Protein AF-A0A920FKH7-F1 (afdb_monomer)

Mean predicted aligned error: 11.74 Å

Nearest PDB structures (foldseek):
  7ds4-assembly1_B  TM=4.070E-01  e=2.584E+00  Gallus gallus
  7ds3-assembly1_B  TM=3.149E-01  e=8.899E-01  Gallus gallus
  8tea-assembly1_D  TM=4.643E-01  e=4.544E+00  Human betaherpesvirus 5
  4ck5-assembly1_C  TM=2.476E-01  e=9.475E-01  Homo sapiens
  4nhr-assembly1_A  TM=2.382E-01  e=4.544E+00  Escherichia coli K-12

Solvent-accessible surface area (backbone atoms only — not comparable to full-atom values): 9811 Å² total; per-residue (Å²): 120,49,75,49,77,50,72,54,81,46,74,49,79,56,79,39,61,48,65,57,50,61,40,76,59,93,88,52,96,54,104,59,85,63,44,79,40,87,52,86,55,72,43,61,41,72,83,33,35,35,41,27,46,11,40,87,88,26,87,87,64,39,55,80,79,32,64,87,72,52,60,44,52,31,37,42,36,36,40,34,43,36,36,72,77,52,99,89,44,63,51,75,51,76,52,75,51,70,51,59,82,59,69,56,72,78,62,48,80,91,65,51,42,52,51,70,60,31,26,73,76,61,29,66,70,14,36,65,64,38,54,79,79,72,42,62,81,77,88,70,92,67,87,56,94,80,75,71,72,84,83,74,86,76,85,82,134

Sequence (157 aa):
MGFYFFGGVGGFYFEPSAFSRLSYDPSIYANADFTPTDYSRKIKLRKLHTEGQGLEDDPAGFEAGKTYRPFSICFPMGFGIEKALNNDMGLKLEAGFRYTMTDYIDDVSHSYYDRDAIEAEYGNMAASMSGTWSGDVWVYGGYAPDGDFPERLLSCT

Radius of gyration: 23.32 Å; Cα contacts (8 Å, |Δi|>4): 239; chains: 1; bounding box: 71×47×50 Å

pLDDT: mean 77.61, std 16.55, range [30.14, 96.19]

Secondary structure (DSSP, 8-state):
-EEEEEE--EEEE---EE---EE--TT--SS---EEP---S-EEGGGTTTT-TTSTT-TT-PPTT----SEEEEEEEEEEEEEEEETTEEEEEEEEEEEES-SGGGS--S-PPPHHHHHHHH-HHHHHHS-SSTT---S-----TT----S------

Structure (mmCIF, N/CA/C/O backbone):
data_AF-A0A920FKH7-F1
#
_entry.id   AF-A0A920FKH7-F1
#
loop_
_atom_site.group_PDB
_atom_site.id
_atom_site.type_symbol
_atom_site.label_atom_id
_atom_site.label_alt_id
_atom_site.label_comp_id
_atom_site.label_asym_id
_atom_site.label_entity_id
_atom_site.label_seq_id
_atom_site.pdbx_PDB_ins_code
_atom_site.Cartn_x
_atom_site.Cartn_y
_atom_site.Cartn_z
_atom_site.occupancy
_atom_site.B_iso_or_equiv
_atom_site.auth_seq_id
_atom_site.auth_comp_id
_atom_site.auth_asym_id
_atom_site.auth_atom_id
_atom_site.pdbx_PDB_model_num
ATOM 1 N N . MET A 1 1 ? 28.587 0.529 -27.169 1.00 79.00 1 MET A N 1
ATOM 2 C CA . MET A 1 1 ? 27.502 0.922 -26.248 1.00 79.00 1 MET A CA 1
ATOM 3 C C . MET A 1 1 ? 26.287 0.133 -26.683 1.00 79.00 1 MET A C 1
ATOM 5 O O . MET A 1 1 ? 25.942 0.219 -27.854 1.00 79.00 1 MET A O 1
ATOM 9 N N . GLY A 1 2 ? 25.770 -0.726 -25.812 1.00 89.88 2 GLY A N 1
ATOM 10 C CA . GLY A 1 2 ? 24.629 -1.599 -26.067 1.00 89.88 2 GLY A CA 1
ATOM 11 C C . GLY A 1 2 ? 23.381 -1.075 -25.367 1.00 89.88 2 GLY A C 1
ATOM 12 O O . GLY A 1 2 ? 23.484 -0.389 -24.353 1.00 89.88 2 GLY A O 1
ATOM 13 N N . PHE A 1 3 ? 22.219 -1.401 -25.920 1.00 94.19 3 PHE A N 1
ATOM 14 C CA . PHE A 1 3 ? 20.917 -1.159 -25.309 1.00 94.19 3 PHE A CA 1
ATOM 15 C C . PHE A 1 3 ? 20.212 -2.502 -25.161 1.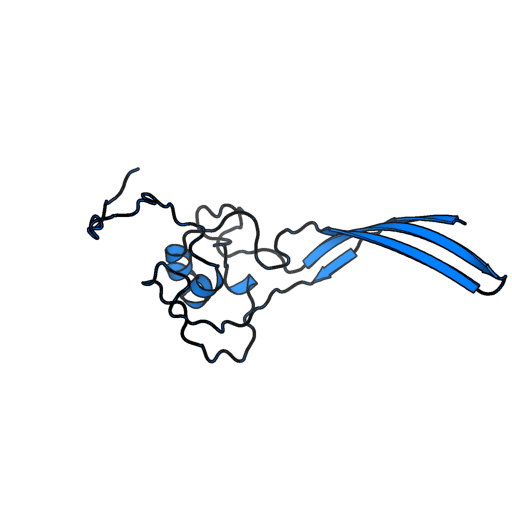00 94.19 3 PHE A C 1
ATOM 17 O O . PHE A 1 3 ? 20.274 -3.327 -26.073 1.00 94.19 3 PHE A O 1
ATOM 24 N N . TYR A 1 4 ? 19.543 -2.720 -24.035 1.00 93.38 4 TYR A N 1
ATOM 25 C CA . TYR A 1 4 ? 18.749 -3.920 -23.802 1.00 93.38 4 TYR A CA 1
ATOM 26 C C . TYR A 1 4 ? 17.436 -3.582 -23.110 1.00 93.38 4 TYR A C 1
ATOM 28 O O . TYR A 1 4 ? 17.335 -2.605 -22.374 1.00 93.38 4 TYR A O 1
ATOM 36 N N . PHE A 1 5 ? 16.436 -4.421 -23.348 1.00 94.94 5 PHE A N 1
ATOM 37 C CA . PHE A 1 5 ? 15.173 -4.414 -22.626 1.00 94.94 5 PHE A CA 1
ATOM 38 C C . PHE A 1 5 ? 15.099 -5.667 -21.769 1.00 94.94 5 PHE A C 1
ATOM 40 O O . PHE A 1 5 ? 15.628 -6.715 -22.144 1.00 94.94 5 PHE A O 1
ATOM 47 N N . PHE A 1 6 ? 14.431 -5.564 -20.630 1.00 93.38 6 PHE A N 1
ATOM 48 C CA . PHE A 1 6 ? 14.131 -6.711 -19.793 1.00 93.38 6 PHE A CA 1
ATOM 49 C C . PHE A 1 6 ? 12.668 -6.678 -19.371 1.00 93.38 6 PHE A C 1
ATOM 51 O O . PHE A 1 6 ? 12.070 -5.621 -19.174 1.00 93.38 6 PHE A O 1
ATOM 58 N N . GLY A 1 7 ? 12.096 -7.867 -19.246 1.00 95.62 7 GLY A N 1
ATOM 59 C CA . GLY A 1 7 ? 10.732 -8.085 -18.802 1.00 95.62 7 GLY A CA 1
ATOM 60 C C . GLY A 1 7 ? 10.653 -9.411 -18.064 1.00 95.62 7 G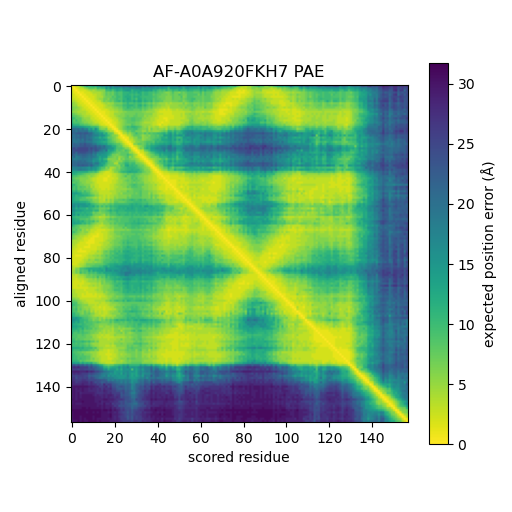LY A C 1
ATOM 61 O O . GLY A 1 7 ? 11.434 -10.324 -18.335 1.00 95.62 7 GLY A O 1
ATOM 62 N N . GLY A 1 8 ? 9.727 -9.517 -17.120 1.00 93.88 8 GLY A N 1
ATOM 63 C CA . GLY A 1 8 ? 9.522 -10.741 -16.363 1.00 93.88 8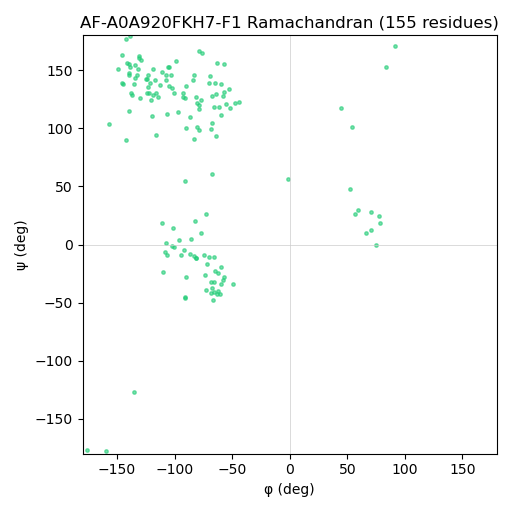 GLY A CA 1
ATOM 64 C C . GLY A 1 8 ? 8.150 -10.811 -15.714 1.00 93.88 8 GLY A C 1
ATOM 65 O O . GLY A 1 8 ? 7.319 -9.915 -15.856 1.00 93.88 8 GLY A O 1
ATOM 66 N N . VAL A 1 9 ? 7.943 -11.895 -14.974 1.00 95.38 9 VAL A N 1
ATOM 67 C CA . VAL A 1 9 ? 6.772 -12.109 -14.125 1.00 95.38 9 VAL A CA 1
ATOM 68 C C . VAL A 1 9 ? 7.278 -12.379 -12.717 1.00 95.38 9 VAL A C 1
ATOM 70 O O . VAL A 1 9 ? 8.182 -13.191 -12.523 1.00 95.38 9 VAL A O 1
ATOM 73 N N . GLY A 1 10 ? 6.717 -11.678 -11.743 1.00 92.12 10 GLY A N 1
ATOM 74 C CA . GLY A 1 10 ? 7.021 -11.833 -10.330 1.00 92.12 10 GLY A CA 1
ATOM 75 C C . GLY A 1 10 ? 5.748 -11.994 -9.511 1.00 92.12 10 GLY A C 1
ATOM 76 O O . GLY A 1 10 ? 4.662 -11.604 -9.929 1.00 92.12 10 GLY A O 1
ATOM 77 N N . GLY A 1 11 ? 5.890 -12.572 -8.326 1.00 92.88 11 GLY A N 1
ATOM 78 C CA . GLY A 1 11 ? 4.861 -12.565 -7.295 1.00 92.88 11 GLY A CA 1
ATOM 79 C C . GLY A 1 11 ? 5.454 -11.996 -6.018 1.00 92.88 11 GLY A C 1
ATOM 80 O O . GLY A 1 11 ? 6.623 -12.247 -5.721 1.00 92.88 11 GLY A O 1
ATOM 81 N N . PHE A 1 12 ? 4.672 -11.226 -5.273 1.00 92.31 12 PHE A N 1
ATOM 82 C CA . PHE A 1 12 ? 5.102 -10.680 -3.993 1.00 92.31 12 PHE A CA 1
ATOM 83 C C . PHE A 1 12 ? 4.021 -10.860 -2.933 1.00 92.31 12 PHE A C 1
ATOM 85 O O . PHE A 1 12 ? 2.824 -10.770 -3.210 1.00 92.31 12 PHE A O 1
ATOM 92 N N . TYR A 1 13 ? 4.479 -11.137 -1.714 1.00 93.25 13 TYR A N 1
ATOM 93 C CA . TYR A 1 13 ? 3.652 -11.135 -0.518 1.00 93.25 13 TYR A CA 1
ATOM 94 C C . TYR A 1 13 ? 3.734 -9.755 0.134 1.00 93.25 13 TYR A C 1
ATOM 96 O O . TYR A 1 13 ? 4.836 -9.246 0.348 1.00 93.25 13 TYR A O 1
ATOM 104 N N . PHE A 1 14 ? 2.591 -9.163 0.461 1.00 92.56 14 PHE A N 1
ATOM 105 C CA . PHE A 1 14 ? 2.501 -7.890 1.163 1.00 92.56 14 PHE A CA 1
ATOM 106 C C . PHE A 1 14 ? 1.456 -7.978 2.277 1.00 92.56 14 PHE A C 1
ATOM 108 O O . PHE A 1 14 ? 0.390 -8.575 2.132 1.00 92.56 14 PHE A O 1
ATOM 115 N N . GLU A 1 15 ? 1.797 -7.408 3.428 1.00 92.00 15 GLU A N 1
ATOM 116 C CA . GLU A 1 15 ? 0.903 -7.301 4.576 1.00 92.00 15 GLU A CA 1
ATOM 117 C C . GLU A 1 15 ? 1.160 -5.940 5.237 1.00 92.00 15 GLU A C 1
ATOM 119 O O . GLU A 1 15 ? 2.068 -5.824 6.072 1.00 92.00 15 GLU A O 1
ATOM 124 N N . PRO A 1 16 ? 0.442 -4.886 4.810 1.00 90.06 16 PRO A N 1
ATOM 125 C CA . PRO A 1 16 ? 0.692 -3.540 5.295 1.00 90.06 16 PRO A CA 1
ATOM 126 C C . PRO A 1 16 ? 0.377 -3.458 6.792 1.00 90.06 16 PRO A C 1
ATOM 128 O O . PRO A 1 16 ? -0.565 -4.068 7.312 1.00 90.06 16 PRO A O 1
ATOM 131 N N . SER A 1 17 ? 1.242 -2.751 7.517 1.00 89.62 17 SER A N 1
ATOM 132 C CA . SER A 1 17 ? 1.120 -2.576 8.960 1.00 89.62 17 SER A CA 1
ATOM 133 C C . SER A 1 17 ? 1.619 -1.204 9.391 1.00 89.62 17 SER A C 1
ATOM 135 O O . SER A 1 17 ? 2.666 -0.747 8.926 1.00 89.62 17 SER A O 1
ATOM 137 N N . ALA A 1 18 ? 0.899 -0.571 10.315 1.00 86.44 18 ALA A N 1
ATOM 138 C CA . ALA A 1 18 ? 1.237 0.752 10.830 1.00 86.44 18 ALA A CA 1
ATOM 139 C C . ALA A 1 18 ? 1.210 0.790 12.362 1.00 86.44 18 ALA A C 1
ATOM 141 O O . ALA A 1 18 ? 0.673 -0.099 13.027 1.00 86.44 18 ALA A O 1
ATOM 142 N N . PHE A 1 19 ? 1.849 1.811 12.928 1.00 82.62 19 PHE A N 1
ATOM 143 C CA . PHE A 1 19 ? 1.762 2.104 14.355 1.00 82.62 19 PHE A CA 1
ATOM 144 C C . PHE A 1 19 ? 0.605 3.071 14.591 1.00 82.62 19 PHE A C 1
ATOM 146 O O . PHE A 1 19 ? 0.590 4.150 14.006 1.00 82.62 19 PHE A O 1
ATOM 153 N N . SER A 1 20 ? -0.312 2.721 15.489 1.00 76.00 20 SER A N 1
ATOM 154 C CA . SER A 1 20 ? -1.327 3.654 15.979 1.00 76.00 20 SER A CA 1
ATOM 155 C C . SER A 1 20 ? -0.719 4.484 17.106 1.00 76.00 20 SER A C 1
ATOM 157 O O . SER A 1 20 ? -0.715 4.041 18.242 1.00 76.00 20 SER A O 1
ATOM 159 N N . ARG A 1 21 ? -0.117 5.638 16.802 1.00 67.81 21 ARG A N 1
ATOM 160 C CA . ARG A 1 21 ? 0.522 6.519 17.811 1.00 67.81 21 ARG A CA 1
ATOM 161 C C . ARG A 1 21 ? -0.309 7.735 18.195 1.00 67.81 21 ARG A C 1
ATOM 163 O O . ARG A 1 21 ? 0.120 8.538 19.019 1.00 67.81 21 ARG A O 1
ATOM 170 N N . LEU A 1 22 ? -1.472 7.870 17.580 1.00 65.06 22 LEU A N 1
ATOM 171 C CA . LEU A 1 22 ? -2.368 9.000 17.728 1.00 65.06 22 LEU A CA 1
ATOM 172 C C . LEU A 1 22 ? -3.689 8.443 18.263 1.00 65.06 22 LEU A C 1
ATOM 174 O O . LEU A 1 22 ? -4.229 7.497 17.697 1.00 65.06 22 LEU A O 1
ATOM 178 N N . SER A 1 23 ? -4.158 8.960 19.395 1.00 63.25 23 SER A N 1
ATOM 179 C CA . SER A 1 23 ? -5.527 8.765 19.865 1.00 63.25 23 SER A CA 1
ATOM 180 C C . SER A 1 23 ? -6.381 9.729 19.073 1.00 63.25 23 SER A C 1
ATOM 182 O O . SER A 1 23 ? -6.140 10.937 19.115 1.00 63.25 23 SER A O 1
ATOM 184 N N . TYR A 1 24 ? -7.333 9.183 18.336 1.00 58.19 24 TYR A N 1
ATOM 185 C CA . TYR A 1 24 ? -8.292 9.960 17.579 1.00 58.19 24 TYR A CA 1
ATOM 186 C C . TYR A 1 24 ? -9.538 10.187 18.439 1.00 58.19 24 TYR A C 1
ATOM 188 O O . TYR A 1 24 ? -10.079 9.225 18.987 1.00 58.19 24 TYR A O 1
ATOM 196 N N . ASP A 1 25 ? -9.951 11.446 18.591 1.00 62.38 25 ASP A N 1
ATOM 197 C CA . ASP A 1 25 ? -11.216 11.806 19.230 1.00 62.38 25 ASP A CA 1
ATOM 198 C C . ASP A 1 25 ? -12.269 12.033 18.130 1.00 62.38 25 ASP A C 1
ATOM 200 O O . ASP A 1 25 ? -12.137 12.983 17.352 1.00 62.38 25 ASP A O 1
ATOM 204 N N . PRO A 1 26 ? -13.312 11.188 18.042 1.00 60.56 26 PRO A N 1
ATOM 205 C CA . PRO A 1 26 ? -14.342 11.310 17.014 1.00 60.56 26 PRO A CA 1
ATOM 206 C C . PRO A 1 26 ? -15.189 12.589 17.140 1.00 60.56 26 PRO A C 1
ATOM 208 O O . PRO A 1 26 ? -15.938 12.899 16.216 1.00 60.56 26 PRO A O 1
ATOM 211 N N . SER A 1 27 ? -15.078 13.342 18.242 1.00 62.00 27 SER A N 1
ATOM 212 C CA . SER A 1 27 ? -15.771 14.620 18.453 1.00 62.00 27 SER A CA 1
ATOM 213 C C . SER A 1 27 ? -15.026 15.847 17.905 1.00 62.00 27 SER A C 1
ATOM 215 O O . SER A 1 27 ? -15.598 16.941 17.872 1.00 62.00 27 SER A O 1
ATOM 217 N N . ILE A 1 28 ? -13.775 15.690 17.452 1.00 59.34 28 ILE A N 1
ATOM 218 C CA . ILE A 1 28 ? -12.924 16.793 16.989 1.00 59.34 28 ILE A CA 1
ATOM 219 C C . ILE A 1 28 ? -12.806 16.762 15.459 1.00 59.34 28 ILE A C 1
ATOM 221 O O . ILE A 1 28 ? -12.197 15.877 14.864 1.00 59.34 28 ILE A O 1
ATOM 225 N N . TYR A 1 29 ? -13.381 17.781 14.816 1.00 54.41 29 TYR A N 1
ATOM 226 C CA . TYR A 1 29 ? -13.458 17.932 13.352 1.00 54.41 29 TYR A CA 1
ATOM 227 C C . TYR A 1 29 ? -12.131 18.348 12.689 1.00 54.41 29 TYR A C 1
ATOM 229 O O . TYR A 1 29 ? -12.019 18.372 11.465 1.00 54.41 29 TYR A O 1
ATOM 237 N N . ALA A 1 30 ? -11.121 18.705 13.482 1.00 53.25 30 ALA A N 1
ATOM 238 C CA . ALA A 1 30 ? -9.791 19.069 13.010 1.00 53.25 30 ALA A CA 1
ATOM 239 C C . ALA A 1 30 ? -8.792 17.943 13.307 1.00 53.25 30 ALA A C 1
ATOM 241 O O . ALA A 1 30 ? -8.933 17.233 14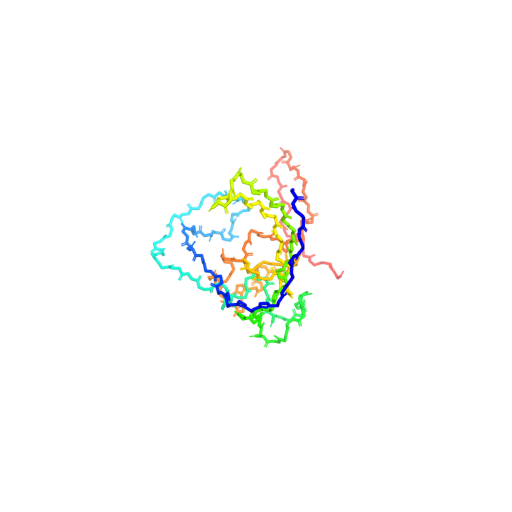.296 1.00 53.25 30 ALA A O 1
ATOM 242 N N . ASN A 1 31 ? -7.729 17.828 12.499 1.00 55.50 31 ASN A N 1
ATOM 243 C CA . ASN A 1 31 ? -6.526 17.051 12.840 1.00 55.50 31 ASN A CA 1
ATOM 244 C C . ASN A 1 31 ? -5.772 17.726 14.008 1.00 55.50 31 ASN A C 1
ATOM 246 O O . ASN A 1 31 ? -4.645 18.198 13.851 1.00 55.50 31 ASN A O 1
ATOM 250 N N . ALA A 1 32 ? -6.435 17.850 15.152 1.00 54.69 32 ALA A N 1
ATOM 251 C CA . ALA A 1 32 ? -6.013 18.554 16.348 1.00 54.69 32 ALA A CA 1
ATOM 252 C C . ALA A 1 32 ? -6.212 17.641 17.566 1.00 54.69 32 ALA A C 1
ATOM 254 O O . ALA A 1 32 ? -6.933 16.651 17.499 1.00 54.69 32 ALA A O 1
ATOM 255 N N . ASP A 1 33 ? -5.528 17.960 18.663 1.00 57.09 33 ASP A N 1
ATOM 256 C CA . ASP A 1 33 ? -5.684 17.283 19.960 1.00 57.09 33 ASP A CA 1
ATOM 257 C C . ASP A 1 33 ? -5.405 15.771 19.962 1.00 57.09 33 ASP A C 1
ATOM 259 O O . ASP A 1 33 ? -5.908 15.013 20.794 1.00 57.09 33 ASP A O 1
ATOM 263 N N . PHE A 1 34 ? -4.510 15.325 19.076 1.00 61.81 34 PHE A N 1
ATOM 264 C CA . PHE A 1 34 ? -4.010 13.957 19.107 1.00 61.81 34 PHE A CA 1
ATOM 265 C C . PHE A 1 34 ? -3.327 13.665 20.445 1.00 61.81 34 PHE A C 1
ATOM 267 O O . PHE A 1 34 ? -2.234 14.160 20.734 1.00 61.81 34 PHE A O 1
ATOM 274 N N . THR A 1 35 ? -3.945 12.801 21.246 1.00 61.75 35 THR A N 1
ATOM 275 C CA . THR A 1 35 ? -3.303 12.290 22.458 1.00 61.75 35 THR A CA 1
ATOM 276 C C . THR A 1 35 ? -2.362 11.154 22.062 1.00 61.75 35 THR A C 1
ATOM 278 O O . THR A 1 35 ? -2.795 10.234 21.371 1.00 61.75 35 THR A O 1
ATOM 281 N N . PRO A 1 36 ? -1.076 11.168 22.447 1.00 65.56 36 PRO A N 1
ATOM 282 C CA . PRO A 1 36 ? -0.176 10.062 22.146 1.00 65.56 36 PRO A CA 1
ATOM 283 C C . PRO A 1 36 ? -0.721 8.746 22.708 1.00 65.56 36 PRO A C 1
ATOM 285 O O . PRO A 1 36 ? -1.101 8.680 23.876 1.00 65.56 36 PRO A O 1
ATOM 288 N N . THR A 1 37 ? -0.747 7.695 21.892 1.00 66.06 37 THR A N 1
ATOM 289 C CA . THR A 1 37 ? -1.122 6.347 22.342 1.00 66.06 37 THR A CA 1
ATOM 290 C C . THR A 1 37 ? 0.102 5.456 22.526 1.00 66.06 37 THR A C 1
ATOM 292 O O . THR A 1 37 ? 1.075 5.529 21.774 1.00 66.06 37 THR A O 1
ATOM 295 N N . ASP A 1 38 ? 0.034 4.566 23.518 1.00 65.56 38 ASP A N 1
ATOM 296 C CA . ASP A 1 38 ? 1.128 3.671 23.930 1.00 65.56 38 ASP A CA 1
ATOM 297 C C . ASP A 1 38 ? 1.251 2.393 23.073 1.00 65.56 38 ASP A C 1
ATOM 299 O O . ASP A 1 38 ? 1.853 1.395 23.487 1.00 65.56 38 ASP A O 1
ATOM 303 N N . TYR A 1 39 ? 0.702 2.375 21.850 1.00 68.31 39 TYR A N 1
ATOM 304 C CA . TYR A 1 39 ? 0.860 1.210 20.976 1.00 68.31 39 TYR A CA 1
ATOM 305 C C . TYR A 1 39 ? 2.316 1.078 20.521 1.00 68.31 39 TYR A C 1
ATOM 307 O O . TYR A 1 39 ? 2.785 1.688 19.559 1.00 68.31 39 TYR A O 1
ATOM 315 N N . SER A 1 40 ? 3.032 0.191 21.203 1.00 72.50 40 SER A N 1
ATOM 316 C CA . SER A 1 40 ? 4.410 -0.187 20.893 1.00 72.50 40 SER A CA 1
ATOM 317 C C . SER A 1 40 ? 4.516 -1.224 19.767 1.00 72.50 40 SER A C 1
ATOM 319 O O . SER A 1 40 ? 5.606 -1.460 19.244 1.00 72.50 40 SER A O 1
ATOM 321 N N . ARG A 1 41 ? 3.392 -1.832 19.358 1.00 82.25 41 ARG A N 1
ATOM 322 C CA . ARG A 1 41 ? 3.329 -2.858 18.305 1.00 82.25 41 ARG A CA 1
ATOM 323 C C . ARG A 1 41 ? 2.709 -2.326 17.014 1.00 82.25 41 ARG A C 1
ATOM 325 O O . ARG A 1 41 ? 1.765 -1.543 17.053 1.00 82.25 41 ARG A O 1
ATOM 332 N N . LYS A 1 42 ? 3.197 -2.823 15.873 1.00 85.88 42 LYS A N 1
ATOM 333 C CA . LYS A 1 42 ? 2.551 -2.607 14.572 1.00 85.88 42 LYS A CA 1
ATOM 334 C C . LYS A 1 42 ? 1.246 -3.392 14.490 1.00 85.88 42 LYS A C 1
ATOM 336 O O . LYS A 1 42 ? 1.194 -4.556 14.896 1.00 85.88 42 LYS A O 1
ATOM 341 N N . ILE A 1 43 ? 0.222 -2.768 13.929 1.00 87.94 43 ILE A N 1
ATOM 342 C CA . ILE A 1 43 ? -1.095 -3.357 13.704 1.00 87.94 43 ILE A CA 1
ATOM 343 C C . ILE A 1 43 ? -1.221 -3.676 12.216 1.00 87.94 43 ILE A C 1
ATOM 345 O O . ILE A 1 43 ? -0.777 -2.899 11.375 1.00 87.94 43 ILE A O 1
ATOM 349 N N . LYS A 1 44 ? -1.759 -4.855 11.896 1.00 91.19 44 LYS A N 1
ATOM 350 C CA . LYS A 1 44 ? -1.950 -5.309 10.514 1.00 91.19 44 LYS A CA 1
ATOM 351 C C . LYS A 1 44 ? -3.193 -4.641 9.943 1.00 91.19 44 LYS A C 1
ATOM 353 O O . LYS A 1 44 ? -4.283 -4.923 10.435 1.00 91.19 44 LYS A O 1
ATOM 358 N N . LEU A 1 45 ? -3.018 -3.820 8.916 1.00 89.38 45 LEU A N 1
ATOM 359 C CA . LEU A 1 45 ? -4.082 -2.960 8.405 1.00 89.38 45 LEU A CA 1
ATOM 360 C C . LEU A 1 45 ? -5.151 -3.743 7.637 1.00 89.38 45 LEU A C 1
ATOM 362 O O . LEU A 1 45 ? -6.332 -3.595 7.912 1.00 89.38 45 LEU A O 1
ATOM 366 N N . ARG A 1 46 ? -4.733 -4.745 6.854 1.00 89.94 46 ARG A N 1
ATOM 367 C CA . ARG A 1 46 ? -5.641 -5.656 6.136 1.00 89.94 46 ARG A CA 1
ATOM 368 C C . ARG A 1 46 ? -6.755 -6.262 7.001 1.00 89.94 46 ARG A C 1
ATOM 370 O O . ARG A 1 46 ? -7.829 -6.563 6.509 1.00 89.94 46 ARG A O 1
ATOM 377 N N . LYS A 1 47 ? -6.484 -6.527 8.284 1.00 89.12 47 LYS A N 1
ATOM 378 C CA . LYS A 1 47 ? -7.468 -7.131 9.203 1.00 89.12 47 LYS A CA 1
ATOM 379 C C . LYS A 1 47 ? -8.459 -6.125 9.781 1.00 89.12 47 LYS A C 1
ATOM 381 O O . LYS A 1 47 ? -9.386 -6.540 10.464 1.00 89.12 47 LYS A O 1
ATOM 386 N N . LEU A 1 48 ? -8.192 -4.840 9.598 1.00 87.38 48 LEU A N 1
ATOM 387 C CA . LEU A 1 48 ? -8.990 -3.748 10.125 1.00 87.38 48 LEU A CA 1
ATOM 388 C C . LEU A 1 48 ? -10.017 -3.240 9.121 1.00 87.38 48 LEU A C 1
ATOM 390 O O . LEU A 1 48 ? -10.853 -2.453 9.528 1.00 87.38 48 LEU A O 1
ATOM 394 N N . HIS A 1 49 ? -9.978 -3.681 7.859 1.00 88.56 49 HIS A N 1
ATOM 395 C CA . HIS A 1 49 ? -10.953 -3.263 6.851 1.00 88.56 49 HIS A CA 1
ATOM 396 C C . HIS A 1 49 ? -11.069 -1.729 6.778 1.00 88.56 49 HIS A C 1
ATOM 398 O O . HIS A 1 49 ? -12.157 -1.166 6.826 1.00 88.56 49 HIS A O 1
ATOM 404 N N . THR A 1 50 ? -9.918 -1.057 6.719 1.00 85.38 50 THR A N 1
ATOM 405 C CA . THR A 1 50 ? -9.748 0.401 6.864 1.00 85.38 50 THR A CA 1
ATOM 406 C C . THR A 1 50 ? -10.557 1.230 5.872 1.00 85.38 50 THR A C 1
ATOM 408 O O . THR A 1 50 ? -10.952 2.331 6.211 1.00 85.38 50 THR A O 1
ATOM 411 N N . GLU A 1 51 ? -10.867 0.720 4.682 1.00 83.00 51 GLU A N 1
ATOM 412 C CA . GLU A 1 51 ? -11.744 1.412 3.725 1.00 83.00 51 GLU A CA 1
ATOM 413 C C . GLU A 1 51 ? -13.174 0.856 3.711 1.00 83.00 51 GLU A C 1
ATOM 415 O O . GLU A 1 51 ? -13.921 1.127 2.782 1.00 83.00 51 GLU A O 1
ATOM 420 N N . GLY A 1 52 ? -13.561 0.051 4.705 1.00 82.25 52 GLY A N 1
ATOM 421 C CA . GLY A 1 52 ? -14.863 -0.620 4.742 1.00 82.25 52 GLY A CA 1
ATOM 422 C C . GLY A 1 52 ? -14.956 -1.848 3.836 1.00 82.25 52 GLY A C 1
ATOM 423 O O . GLY A 1 52 ? -16.048 -2.234 3.431 1.00 82.25 52 GLY A O 1
ATOM 424 N N . GLN A 1 53 ? -13.818 -2.473 3.515 1.00 86.94 53 GLN A N 1
ATOM 425 C CA . GLN A 1 53 ? -13.773 -3.639 2.627 1.00 86.94 53 GLN A CA 1
ATOM 426 C C . GLN A 1 53 ? -14.702 -4.746 3.145 1.00 86.94 53 GLN A C 1
ATOM 428 O O . GLN A 1 53 ? -14.517 -5.239 4.257 1.00 86.94 53 GLN A O 1
ATOM 433 N N . GLY A 1 54 ? -15.676 -5.165 2.345 1.00 84.81 54 GLY A N 1
ATOM 434 C CA . GLY A 1 54 ? -16.635 -6.195 2.736 1.00 84.81 54 GLY A CA 1
ATOM 435 C C . GLY A 1 54 ? -17.761 -5.720 3.664 1.00 84.81 54 GLY A C 1
ATOM 436 O O . GLY A 1 54 ? -18.391 -6.573 4.296 1.00 84.81 54 GLY A O 1
ATOM 437 N N . LEU A 1 55 ? -18.022 -4.412 3.751 1.00 85.38 55 LEU A N 1
ATOM 438 C CA . LEU A 1 55 ? -19.296 -3.861 4.232 1.00 85.38 55 LEU A CA 1
ATOM 439 C C . LEU A 1 55 ? -20.375 -3.916 3.137 1.00 85.38 55 LEU A C 1
ATOM 441 O O . LEU A 1 55 ? -20.095 -4.172 1.964 1.00 85.38 55 LEU A O 1
ATOM 445 N N . GLU A 1 56 ? -21.631 -3.704 3.529 1.00 80.19 56 GLU A N 1
ATOM 446 C CA . GLU A 1 56 ? -22.734 -3.514 2.581 1.00 80.19 56 GLU A CA 1
ATOM 447 C C . GLU A 1 56 ? -22.450 -2.288 1.700 1.00 80.19 56 GLU A C 1
ATOM 449 O O . GLU A 1 56 ? -21.934 -1.293 2.190 1.00 80.19 56 GLU A O 1
ATOM 454 N N . ASP A 1 57 ? -22.719 -2.358 0.396 1.00 73.81 57 ASP A N 1
ATOM 455 C CA . ASP A 1 57 ? -22.389 -1.288 -0.563 1.00 73.81 57 ASP A CA 1
ATOM 456 C C . ASP A 1 57 ? -20.901 -0.884 -0.620 1.00 73.81 57 ASP A C 1
ATOM 458 O O . ASP A 1 57 ? -20.571 0.238 -1.006 1.00 73.81 57 ASP A O 1
ATOM 462 N N . ASP A 1 58 ? -19.985 -1.797 -0.272 1.00 78.44 58 ASP A N 1
ATOM 463 C CA . ASP A 1 58 ? -18.545 -1.578 -0.420 1.00 78.44 58 ASP A CA 1
ATOM 464 C C . ASP A 1 58 ? -18.203 -1.120 -1.856 1.00 78.44 58 ASP A C 1
ATOM 466 O O . ASP A 1 58 ? -18.39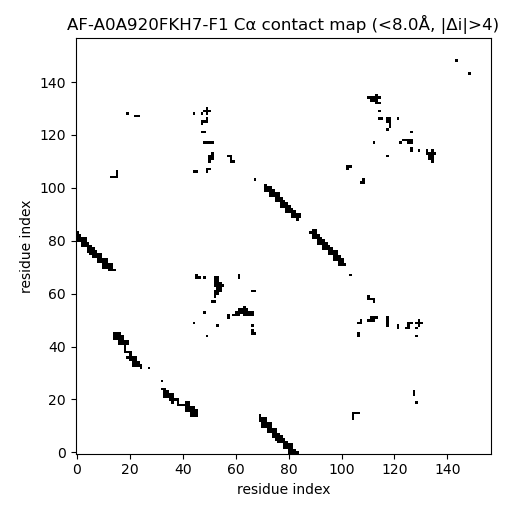3 -1.885 -2.814 1.00 78.44 58 ASP A O 1
ATOM 470 N N . PRO A 1 59 ? -17.661 0.100 -2.034 1.00 68.81 59 PRO A N 1
ATOM 471 C CA . PRO A 1 59 ? -17.348 0.643 -3.352 1.00 68.81 59 PRO A CA 1
ATOM 472 C C . PRO A 1 59 ? -16.253 -0.150 -4.081 1.00 68.81 59 PRO A C 1
ATOM 474 O O . PRO A 1 59 ? -16.187 -0.117 -5.312 1.00 68.81 59 PRO A O 1
ATOM 477 N N . ALA A 1 60 ? -15.411 -0.886 -3.352 1.00 76.00 60 ALA A N 1
ATOM 478 C CA . ALA A 1 60 ? -14.402 -1.774 -3.919 1.00 76.00 60 ALA A CA 1
ATOM 479 C C . ALA A 1 60 ? -14.962 -3.160 -4.296 1.00 76.00 60 ALA A C 1
ATOM 481 O O . ALA A 1 60 ? -14.288 -3.937 -4.980 1.00 76.00 60 ALA A O 1
ATOM 482 N N . GLY A 1 61 ? -16.202 -3.466 -3.898 1.00 80.50 61 GLY A N 1
ATOM 483 C CA . GLY A 1 61 ? -16.919 -4.681 -4.271 1.00 80.50 61 GLY A CA 1
ATOM 484 C C . GLY A 1 61 ? -16.373 -5.958 -3.634 1.00 80.50 61 GLY A C 1
ATOM 485 O O . GLY A 1 61 ? -16.493 -7.034 -4.234 1.00 80.50 61 GLY A O 1
ATOM 486 N N . PHE A 1 62 ? -15.750 -5.883 -2.452 1.00 85.56 62 PHE A N 1
ATOM 487 C CA . PHE A 1 62 ? -15.388 -7.094 -1.724 1.00 85.56 62 PHE A CA 1
ATOM 488 C C . PHE A 1 62 ? -16.646 -7.792 -1.197 1.00 85.56 62 PHE A C 1
ATOM 490 O O . PHE A 1 62 ? -17.633 -7.174 -0.811 1.00 85.56 62 PHE A O 1
ATOM 497 N N . GLU A 1 63 ? -16.618 -9.125 -1.175 1.00 85.00 63 GLU A N 1
ATOM 498 C CA . GLU A 1 63 ? -17.684 -9.887 -0.521 1.00 85.00 63 GLU A CA 1
ATOM 499 C C . GLU A 1 63 ? -17.728 -9.580 0.984 1.00 85.00 63 GLU A C 1
ATOM 501 O O . GLU A 1 63 ? -16.700 -9.253 1.579 1.00 85.00 63 GLU A O 1
ATOM 506 N N . ALA A 1 64 ? -18.891 -9.786 1.610 1.00 83.50 64 ALA A N 1
ATOM 507 C CA . ALA A 1 64 ? -19.103 -9.527 3.032 1.00 83.50 64 ALA A CA 1
ATOM 508 C C . ALA A 1 64 ? -17.982 -10.108 3.921 1.00 83.50 64 ALA A C 1
ATOM 510 O O . ALA A 1 64 ? -17.695 -11.312 3.890 1.00 83.50 64 ALA A O 1
ATOM 511 N N . GLY A 1 65 ? -17.326 -9.242 4.699 1.00 82.25 65 GLY A N 1
ATOM 512 C CA . GLY A 1 65 ? -16.216 -9.587 5.594 1.00 82.25 65 GLY A CA 1
ATOM 513 C C . GLY A 1 65 ? -14.925 -10.050 4.902 1.00 82.25 65 GLY A C 1
ATOM 514 O O . GLY A 1 65 ? -14.018 -10.556 5.570 1.00 82.25 65 GLY A O 1
ATOM 515 N N . LYS A 1 66 ? -14.810 -9.919 3.576 1.00 86.88 66 LYS A N 1
ATOM 516 C CA . LYS A 1 66 ? -13.578 -10.193 2.826 1.00 86.88 66 LYS A CA 1
ATOM 517 C C . LYS A 1 66 ? -12.828 -8.899 2.521 1.00 86.88 66 LYS A C 1
ATOM 519 O O . LYS A 1 66 ? -13.369 -7.808 2.521 1.00 86.88 66 LYS A O 1
ATOM 524 N N . THR A 1 67 ? -11.537 -9.056 2.267 1.00 89.06 67 THR A N 1
ATOM 525 C CA . THR A 1 67 ? -10.609 -7.976 1.915 1.00 89.06 67 THR A CA 1
ATOM 526 C C . THR A 1 67 ? -9.625 -8.497 0.865 1.00 89.06 67 THR A C 1
ATOM 528 O O . THR A 1 67 ? -9.638 -9.689 0.514 1.00 89.06 67 THR A O 1
ATOM 531 N N . TYR A 1 68 ? -8.748 -7.629 0.371 1.00 89.06 68 TYR A N 1
ATOM 532 C CA . TYR A 1 68 ? -7.736 -7.966 -0.619 1.00 89.06 68 TYR A CA 1
ATOM 533 C C . TYR A 1 68 ? -6.810 -9.105 -0.156 1.00 89.06 68 TYR A C 1
ATOM 535 O O . TYR A 1 68 ? -6.609 -9.405 1.030 1.00 89.06 68 TYR A O 1
ATOM 543 N N . ARG A 1 69 ? -6.231 -9.799 -1.140 1.00 90.31 69 ARG A N 1
ATOM 544 C CA . ARG A 1 69 ? -5.330 -10.936 -0.907 1.00 90.31 69 ARG A CA 1
ATOM 545 C C . ARG A 1 69 ? -3.911 -10.416 -0.643 1.00 90.31 69 ARG A C 1
ATOM 547 O O . ARG A 1 69 ? -3.464 -9.531 -1.360 1.00 90.31 69 ARG A O 1
ATOM 554 N N . PRO A 1 70 ? -3.143 -11.014 0.288 1.00 89.94 70 PRO A N 1
ATOM 555 C CA . PRO A 1 70 ? -1.781 -10.572 0.613 1.00 89.94 70 PRO A CA 1
ATOM 556 C C . PRO A 1 70 ? -0.739 -11.005 -0.425 1.00 89.94 70 PRO A C 1
ATOM 558 O O . PRO A 1 70 ? 0.457 -10.953 -0.165 1.00 89.94 70 PRO A O 1
ATOM 561 N N . PHE A 1 71 ? -1.173 -11.530 -1.568 1.00 92.12 71 PHE A N 1
ATOM 562 C CA . PHE A 1 71 ? -0.301 -11.981 -2.638 1.00 92.12 71 PHE A CA 1
ATOM 563 C C . PHE A 1 71 ? -0.784 -11.369 -3.943 1.00 92.12 71 PHE A C 1
ATOM 565 O O . PHE A 1 71 ? -1.949 -11.540 -4.304 1.00 92.12 71 PHE A O 1
ATOM 572 N N . SER A 1 72 ? 0.120 -10.697 -4.651 1.00 92.12 72 SER A N 1
ATOM 573 C CA . SER A 1 72 ? -0.150 -10.125 -5.966 1.00 92.12 72 SER A CA 1
ATOM 574 C C . SER A 1 72 ? 0.946 -10.494 -6.953 1.00 92.12 72 SER A C 1
ATOM 576 O O . SER A 1 72 ? 2.113 -10.675 -6.600 1.00 92.12 72 SER A O 1
ATOM 578 N N . ILE A 1 73 ? 0.549 -10.577 -8.218 1.00 92.88 73 ILE A N 1
ATOM 579 C CA . ILE A 1 73 ? 1.458 -10.703 -9.351 1.00 92.88 73 ILE A CA 1
ATOM 580 C C . ILE A 1 73 ? 1.948 -9.301 -9.730 1.00 92.88 73 ILE A C 1
ATOM 582 O O . ILE A 1 73 ? 1.222 -8.308 -9.589 1.00 92.88 73 ILE A O 1
ATOM 586 N N . CYS A 1 74 ? 3.192 -9.220 -10.188 1.00 93.44 74 CYS A N 1
ATOM 587 C CA . CYS A 1 74 ? 3.756 -8.032 -10.801 1.00 93.44 74 CYS A CA 1
ATOM 588 C C . CYS A 1 74 ? 4.523 -8.363 -12.083 1.00 93.44 74 CYS A C 1
ATOM 590 O O . CYS A 1 74 ? 5.046 -9.463 -12.262 1.00 93.44 74 CYS A O 1
ATOM 592 N N . PHE A 1 75 ? 4.617 -7.373 -12.961 1.00 94.31 75 PHE A N 1
ATOM 593 C CA . PHE A 1 75 ? 5.370 -7.442 -14.204 1.00 94.31 75 PHE A CA 1
ATOM 594 C C . PHE A 1 75 ? 6.512 -6.423 -14.140 1.00 94.31 75 PHE A C 1
ATOM 596 O O . PHE A 1 75 ? 6.294 -5.235 -14.404 1.00 94.31 75 PHE A O 1
ATOM 603 N N . PRO A 1 76 ? 7.722 -6.838 -13.716 1.00 94.31 76 PRO A N 1
ATOM 604 C CA . PRO A 1 76 ? 8.908 -6.005 -13.838 1.00 94.31 76 PRO A CA 1
ATOM 605 C C . PRO A 1 76 ? 9.260 -5.829 -15.314 1.00 94.31 76 PRO A C 1
ATOM 607 O O . PRO A 1 76 ? 9.401 -6.806 -16.047 1.00 94.31 76 PRO A O 1
ATOM 610 N N . MET A 1 77 ? 9.424 -4.585 -15.741 1.00 95.31 77 MET A N 1
ATOM 611 C CA . MET A 1 77 ? 9.826 -4.217 -17.094 1.00 95.31 77 MET A CA 1
ATOM 612 C C . MET A 1 77 ? 10.817 -3.067 -17.028 1.00 95.31 77 MET A C 1
ATOM 614 O O . MET A 1 77 ? 10.726 -2.209 -16.152 1.00 95.31 77 MET A O 1
ATOM 618 N N . GLY A 1 78 ? 11.753 -3.013 -17.960 1.00 95.56 78 GLY A N 1
ATOM 619 C CA . GLY A 1 78 ? 12.716 -1.932 -17.993 1.00 95.56 78 GLY A CA 1
ATOM 620 C C . GLY A 1 78 ? 13.643 -1.995 -19.183 1.00 95.56 78 GLY A C 1
ATOM 621 O O . GLY A 1 78 ? 13.530 -2.848 -20.067 1.00 95.56 78 GLY A O 1
ATOM 622 N N . PHE A 1 79 ? 14.570 -1.056 -19.196 1.00 96.19 79 PHE A N 1
ATOM 623 C CA . PHE A 1 79 ? 15.601 -0.962 -20.205 1.00 96.19 79 PHE A CA 1
ATOM 624 C C . PHE A 1 79 ? 16.922 -0.577 -19.560 1.00 96.19 79 PHE A C 1
ATOM 626 O O . PHE A 1 79 ? 16.970 0.028 -18.487 1.00 96.19 79 PHE A O 1
ATOM 633 N N . GLY A 1 80 ? 18.006 -0.940 -20.225 1.00 95.75 80 GLY A N 1
ATOM 634 C CA . GLY A 1 80 ? 19.343 -0.629 -19.778 1.00 95.75 80 GLY A C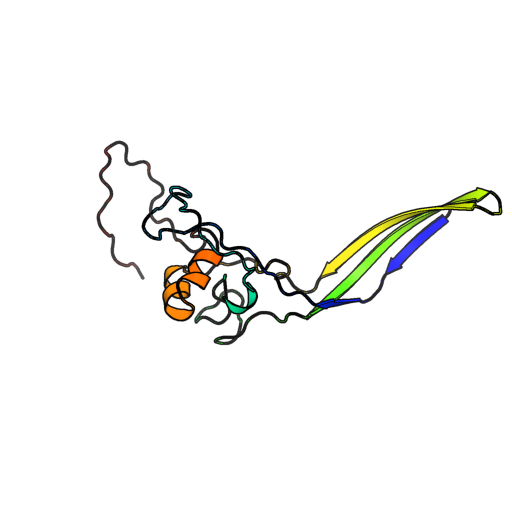A 1
ATOM 635 C C . GLY A 1 80 ? 20.264 -0.258 -20.924 1.00 95.75 80 GLY A C 1
ATOM 636 O O . GLY A 1 80 ? 20.051 -0.618 -22.084 1.00 95.75 80 GLY A O 1
ATOM 637 N N . ILE A 1 81 ? 21.295 0.495 -20.570 1.00 95.50 81 ILE A N 1
ATOM 638 C CA . ILE A 1 81 ? 22.400 0.859 -21.445 1.00 95.50 81 ILE A CA 1
ATOM 639 C C . ILE A 1 81 ? 23.654 0.241 -20.852 1.00 95.50 81 ILE A C 1
ATOM 641 O O . ILE A 1 81 ? 23.944 0.417 -19.669 1.00 95.50 81 ILE A O 1
ATOM 645 N N . GLU A 1 82 ? 24.425 -0.450 -21.678 1.00 94.88 82 GLU A N 1
ATOM 646 C CA . GLU A 1 82 ? 25.715 -0.997 -21.289 1.00 94.88 82 GLU A CA 1
ATOM 647 C C . GLU A 1 82 ? 26.861 -0.389 -22.098 1.00 94.88 82 GLU A C 1
ATOM 649 O O . GLU A 1 82 ? 26.775 -0.128 -23.304 1.00 94.88 82 GLU A O 1
ATOM 654 N N . LYS A 1 83 ? 27.987 -0.158 -21.430 1.00 93.06 83 LYS A N 1
ATOM 655 C CA . LYS A 1 83 ? 29.214 0.320 -22.056 1.00 93.06 83 LYS A CA 1
ATOM 656 C C . LYS A 1 83 ? 30.409 -0.400 -21.452 1.00 93.06 83 LYS A C 1
ATOM 658 O O . LYS A 1 83 ? 30.727 -0.203 -20.284 1.00 93.06 83 LYS A O 1
ATOM 663 N N . ALA A 1 84 ? 31.094 -1.197 -22.268 1.00 93.50 84 ALA A N 1
ATOM 664 C CA . ALA A 1 84 ? 32.419 -1.699 -21.929 1.00 93.50 84 ALA A CA 1
ATOM 665 C C . ALA A 1 84 ? 33.395 -0.515 -21.826 1.00 93.50 84 ALA A C 1
ATOM 667 O O . ALA A 1 84 ? 33.422 0.346 -22.711 1.00 93.50 84 ALA A O 1
ATOM 668 N N . LEU A 1 85 ? 34.143 -0.452 -20.726 1.00 89.44 85 LEU A N 1
ATOM 669 C CA . LEU A 1 85 ? 35.220 0.514 -20.520 1.00 89.44 85 LEU A CA 1
ATOM 670 C C . LEU A 1 85 ? 36.541 -0.080 -21.021 1.00 89.44 85 LEU A C 1
ATOM 672 O O . LEU A 1 85 ? 37.236 0.591 -21.771 1.00 89.44 85 LEU A O 1
ATOM 676 N N . ASN A 1 86 ? 36.810 -1.346 -20.680 1.00 91.19 86 ASN A N 1
ATOM 677 C CA . ASN A 1 86 ? 37.956 -2.155 -21.111 1.00 91.19 86 ASN A CA 1
ATOM 678 C C . ASN A 1 86 ? 37.495 -3.598 -21.420 1.00 91.19 86 ASN A C 1
ATOM 680 O O . ASN A 1 86 ? 36.327 -3.930 -21.218 1.00 91.19 86 ASN A O 1
ATOM 684 N N . ASN A 1 87 ? 38.411 -4.476 -21.849 1.00 89.75 87 ASN A N 1
ATOM 685 C CA . ASN A 1 87 ? 38.106 -5.893 -22.119 1.00 89.75 87 ASN A CA 1
ATOM 686 C C . ASN A 1 87 ? 37.627 -6.669 -20.877 1.00 89.75 87 ASN A C 1
ATOM 688 O O . ASN A 1 87 ? 36.892 -7.640 -21.023 1.00 89.75 87 ASN A O 1
ATOM 692 N N . ASP A 1 88 ? 37.991 -6.205 -19.677 1.00 92.44 88 ASP A N 1
ATOM 693 C CA . ASP A 1 88 ? 37.662 -6.875 -18.411 1.00 92.44 88 ASP A CA 1
ATOM 694 C C . ASP A 1 88 ? 36.561 -6.163 -17.606 1.00 92.44 88 ASP A C 1
ATOM 696 O O . ASP A 1 88 ? 36.095 -6.682 -16.594 1.00 92.44 88 ASP A O 1
ATOM 700 N N . MET A 1 89 ? 36.151 -4.952 -18.007 1.00 92.62 89 MET A N 1
ATOM 701 C CA . MET A 1 89 ? 35.246 -4.117 -17.208 1.00 92.62 89 MET A CA 1
ATOM 702 C C . MET A 1 89 ? 34.280 -3.305 -18.066 1.00 92.62 89 MET A C 1
ATOM 704 O O . MET A 1 89 ? 34.667 -2.659 -19.040 1.00 92.62 89 MET A O 1
ATOM 708 N N . GLY A 1 90 ? 33.023 -3.248 -17.635 1.00 92.75 90 GLY A N 1
ATOM 709 C CA . GLY A 1 90 ? 31.984 -2.418 -18.231 1.00 92.75 90 GLY A CA 1
ATOM 710 C C . GLY A 1 90 ? 31.009 -1.886 -17.189 1.00 92.75 90 GLY A C 1
ATOM 711 O O . GLY A 1 90 ? 30.949 -2.376 -16.065 1.00 92.75 90 GLY A O 1
ATOM 712 N N . LEU A 1 91 ? 30.253 -0.867 -17.580 1.00 94.06 91 LEU A N 1
ATOM 713 C CA . LEU A 1 91 ? 29.216 -0.236 -16.776 1.00 94.06 91 LEU A CA 1
ATOM 714 C C . LEU A 1 91 ? 27.848 -0.523 -17.398 1.00 94.06 91 LEU A C 1
ATOM 716 O O . LEU A 1 91 ? 27.693 -0.434 -18.619 1.00 94.06 91 LEU A O 1
ATOM 720 N N . LYS A 1 92 ? 26.865 -0.846 -16.556 1.00 94.44 92 LYS A N 1
ATOM 721 C CA . LYS A 1 92 ? 25.463 -1.022 -16.940 1.00 94.44 92 LYS A CA 1
ATOM 722 C C . LYS A 1 92 ?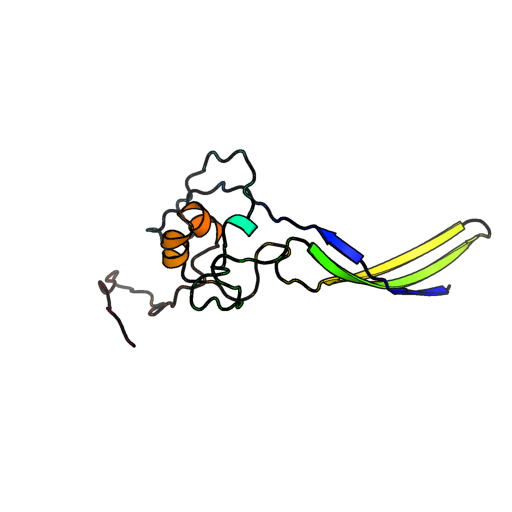 24.605 -0.067 -16.126 1.00 94.44 92 LYS A C 1
ATOM 724 O O . LYS A 1 92 ? 24.757 0.009 -14.910 1.00 94.44 92 LYS A O 1
ATOM 729 N N . LEU A 1 93 ? 23.742 0.673 -16.805 1.00 95.44 93 LEU A N 1
ATOM 730 C CA . LEU A 1 93 ? 22.723 1.517 -16.194 1.00 95.44 93 LEU A CA 1
ATOM 731 C C . LEU A 1 93 ? 21.368 0.937 -16.558 1.00 95.44 93 LEU A C 1
ATOM 733 O O . LEU A 1 93 ? 21.100 0.739 -17.739 1.00 95.44 93 LEU A O 1
ATOM 737 N N . GLU A 1 94 ? 20.531 0.691 -15.558 1.00 95.19 94 GLU A N 1
ATOM 738 C CA . GLU A 1 94 ? 19.203 0.105 -15.724 1.00 95.19 94 GLU A CA 1
ATOM 739 C C . GLU A 1 94 ? 18.147 1.031 -15.132 1.00 95.19 94 GLU A C 1
ATOM 741 O O . GLU A 1 94 ? 18.301 1.546 -14.024 1.00 95.19 94 GLU A O 1
ATOM 746 N N . ALA A 1 95 ? 17.057 1.213 -15.868 1.00 95.44 95 ALA A N 1
ATOM 747 C CA . ALA A 1 95 ? 15.830 1.817 -15.383 1.00 95.44 95 ALA A CA 1
ATOM 748 C C . ALA A 1 95 ? 14.712 0.782 -15.512 1.00 95.44 95 ALA A C 1
ATOM 750 O O . ALA A 1 95 ? 14.521 0.188 -16.574 1.00 95.44 95 ALA A O 1
ATOM 751 N N . GLY A 1 96 ? 13.977 0.555 -14.427 1.00 94.75 96 GLY A N 1
ATOM 752 C CA . GLY A 1 96 ? 12.909 -0.435 -14.384 1.00 94.75 96 GLY A CA 1
ATOM 753 C C . GLY A 1 96 ? 11.692 0.060 -13.618 1.00 94.75 96 GLY A C 1
ATOM 754 O O . GLY A 1 96 ? 11.811 0.778 -12.628 1.00 94.75 96 GLY A O 1
ATOM 755 N N . PHE A 1 97 ? 10.525 -0.371 -14.075 1.00 93.19 97 PHE A N 1
ATOM 756 C CA . PHE A 1 97 ? 9.224 -0.196 -13.449 1.00 93.19 97 PHE A CA 1
ATOM 757 C C . PHE A 1 97 ? 8.626 -1.572 -13.121 1.00 93.19 97 PHE A C 1
ATOM 759 O O . PHE A 1 97 ? 8.919 -2.568 -13.784 1.00 93.19 97 PHE A O 1
ATOM 766 N N . ARG A 1 98 ? 7.791 -1.647 -12.081 1.00 92.69 98 ARG A N 1
ATOM 767 C CA . ARG A 1 98 ? 7.037 -2.857 -11.732 1.00 92.69 98 ARG A CA 1
ATOM 768 C C . ARG A 1 98 ? 5.558 -2.538 -11.790 1.00 92.69 98 ARG A C 1
ATOM 770 O O . ARG A 1 98 ? 5.059 -1.827 -10.927 1.00 92.69 98 ARG A O 1
ATOM 777 N N . TYR A 1 99 ? 4.872 -3.097 -12.777 1.00 90.75 99 TYR A N 1
ATOM 778 C CA . TYR A 1 99 ? 3.420 -3.026 -12.821 1.00 90.75 99 TYR A CA 1
ATOM 779 C C . TYR A 1 99 ? 2.838 -4.024 -11.823 1.00 90.75 99 TYR A C 1
ATOM 781 O O . TYR A 1 99 ? 3.164 -5.209 -11.899 1.00 90.75 99 TYR A O 1
ATOM 789 N N . THR A 1 100 ? 2.003 -3.575 -10.894 1.00 90.06 100 THR A N 1
ATOM 790 C CA . THR A 1 100 ? 1.331 -4.429 -9.906 1.00 90.06 100 THR A CA 1
ATOM 791 C C . THR A 1 100 ? -0.145 -4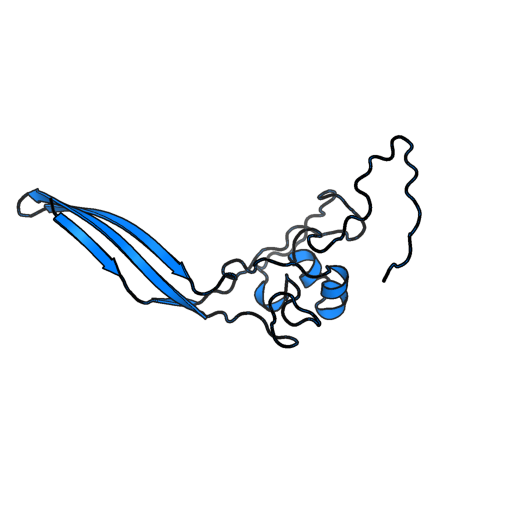.561 -10.257 1.00 90.06 100 THR A C 1
ATOM 793 O O . THR A 1 100 ? -0.763 -3.607 -10.708 1.00 90.06 100 THR A O 1
ATOM 796 N N . MET A 1 101 ? -0.719 -5.753 -10.065 1.00 87.81 101 MET A N 1
ATOM 797 C CA . MET A 1 101 ? -2.150 -5.997 -10.327 1.00 87.81 101 MET A CA 1
ATOM 798 C C . MET A 1 101 ? -3.061 -5.650 -9.139 1.00 87.81 101 MET A C 1
ATOM 800 O O . MET A 1 101 ? -4.253 -5.931 -9.181 1.00 87.81 101 MET A O 1
ATOM 804 N N . THR A 1 102 ? -2.496 -5.092 -8.069 1.00 86.88 102 THR A N 1
ATOM 805 C CA . THR A 1 102 ? -3.213 -4.683 -6.860 1.00 86.88 102 THR A CA 1
ATOM 806 C C . THR A 1 102 ? -2.942 -3.212 -6.593 1.00 86.88 102 THR A C 1
ATOM 808 O O . THR A 1 102 ? -1.806 -2.764 -6.775 1.00 86.88 102 THR A O 1
ATOM 811 N N . ASP A 1 103 ? -3.976 -2.515 -6.132 1.00 83.81 103 ASP A N 1
ATOM 812 C CA . ASP A 1 103 ? -3.912 -1.126 -5.665 1.00 83.81 103 ASP A CA 1
ATOM 813 C C . ASP A 1 103 ? -3.599 -1.058 -4.157 1.00 83.81 103 ASP A C 1
ATOM 815 O O . ASP A 1 103 ? -2.868 -0.200 -3.700 1.00 83.81 103 ASP A O 1
ATOM 819 N N . TYR A 1 104 ? -3.992 -2.093 -3.408 1.00 86.31 104 TYR A N 1
ATOM 820 C CA . TYR A 1 104 ? -3.896 -2.182 -1.944 1.00 86.31 104 TYR A CA 1
ATOM 821 C C . TYR A 1 104 ? -2.491 -2.382 -1.334 1.00 86.31 104 TYR A C 1
ATOM 823 O O . TYR A 1 104 ? -2.366 -2.961 -0.253 1.00 86.31 104 TYR A O 1
ATOM 831 N N . ILE A 1 105 ? -1.402 -1.970 -1.989 1.00 85.88 105 ILE A N 1
ATOM 832 C CA . ILE A 1 105 ? -0.035 -2.209 -1.466 1.00 85.88 105 ILE A CA 1
ATOM 833 C C . ILE A 1 105 ? 0.174 -1.553 -0.094 1.00 85.88 105 ILE A C 1
ATOM 835 O O . ILE A 1 105 ? 0.877 -2.107 0.757 1.00 85.88 105 ILE A O 1
ATOM 839 N N . ASP A 1 106 ? -0.448 -0.405 0.123 1.00 79.69 106 ASP A N 1
ATOM 840 C CA . ASP A 1 106 ? -0.407 0.391 1.344 1.00 79.69 106 ASP A CA 1
ATOM 841 C C . ASP A 1 106 ? -1.741 0.400 2.103 1.00 79.69 106 ASP A C 1
ATOM 843 O O . ASP A 1 106 ? -1.898 1.215 3.005 1.00 79.69 106 ASP A O 1
ATOM 847 N N . ASP A 1 107 ? -2.631 -0.561 1.816 1.00 82.06 107 ASP A N 1
ATOM 848 C CA . ASP A 1 107 ? -3.975 -0.682 2.407 1.00 82.06 107 ASP A CA 1
ATOM 849 C C . ASP A 1 107 ? -4.981 0.393 1.962 1.00 82.06 107 ASP A C 1
ATOM 851 O O . ASP A 1 107 ? -6.055 0.493 2.545 1.00 82.06 107 ASP A O 1
ATOM 855 N N . VAL A 1 108 ? -4.652 1.154 0.917 1.00 82.06 108 VAL A N 1
ATOM 856 C CA . VAL A 1 108 ? -5.483 2.237 0.387 1.00 82.06 108 VAL A CA 1
ATOM 857 C C . VAL A 1 108 ? -5.786 2.002 -1.094 1.00 82.06 108 VAL A C 1
ATOM 859 O O . VAL A 1 108 ? -4.966 1.453 -1.832 1.00 82.06 108 VAL A O 1
ATOM 862 N N . SER A 1 109 ? -6.977 2.400 -1.527 1.00 84.06 109 SER A N 1
ATOM 863 C CA . SER A 1 109 ? -7.398 2.455 -2.922 1.00 84.06 109 SER A CA 1
ATOM 864 C C . SER A 1 109 ? -8.124 3.780 -3.201 1.00 84.06 109 SER A C 1
ATOM 866 O O . SER A 1 109 ? -7.551 4.849 -2.989 1.00 84.06 109 SER A O 1
ATOM 868 N N . HIS A 1 110 ? -9.343 3.745 -3.754 1.00 73.88 110 HIS A N 1
ATOM 869 C CA . HIS A 1 110 ? -9.988 4.921 -4.348 1.00 73.88 110 HIS A CA 1
ATOM 870 C C . HIS A 1 110 ? -11.190 5.471 -3.577 1.00 73.88 110 HIS A C 1
ATOM 872 O O . HIS A 1 110 ? -11.560 6.627 -3.776 1.00 73.88 110 HIS A O 1
ATOM 878 N N . SER A 1 111 ? -11.867 4.660 -2.766 1.00 75.38 111 SER A N 1
ATOM 879 C CA . SER A 1 111 ? -13.142 5.038 -2.152 1.00 75.38 111 SER A CA 1
ATOM 880 C C . SER A 1 111 ? -13.176 4.621 -0.695 1.00 75.38 111 SER A C 1
ATOM 882 O O . SER A 1 111 ? -12.921 3.466 -0.373 1.00 75.38 111 SER A O 1
ATOM 884 N N . TYR A 1 112 ? -13.508 5.580 0.162 1.00 74.69 112 TYR A N 1
ATOM 885 C CA . TYR A 1 112 ? -13.566 5.398 1.604 1.00 74.69 112 TYR A CA 1
ATOM 886 C C . TYR A 1 112 ? -15.014 5.257 2.047 1.00 74.69 112 TYR A C 1
ATOM 888 O O . TYR A 1 112 ? -15.874 6.033 1.627 1.00 74.69 112 TYR A O 1
ATOM 896 N N . TYR A 1 113 ? -15.267 4.276 2.905 1.00 78.19 113 TYR A N 1
ATOM 897 C CA . TYR A 1 113 ? -16.569 4.090 3.526 1.00 78.19 113 TYR A CA 1
ATOM 898 C C . TYR A 1 113 ? -16.813 5.099 4.656 1.00 78.19 113 TYR A C 1
ATOM 900 O O . TYR A 1 113 ? -15.884 5.745 5.154 1.00 78.19 113 TYR A O 1
ATOM 908 N N . ASP A 1 114 ? -18.073 5.214 5.076 1.00 79.56 114 ASP A N 1
ATOM 909 C CA . ASP A 1 114 ? -18.441 5.972 6.268 1.00 79.56 114 ASP A CA 1
ATOM 910 C C . ASP A 1 114 ? -17.697 5.419 7.497 1.00 79.56 114 ASP A C 1
ATOM 912 O O . ASP A 1 114 ? -17.698 4.217 7.786 1.00 79.56 114 ASP A O 1
ATOM 916 N N . ARG A 1 115 ? -17.035 6.318 8.224 1.00 76.88 115 ARG A N 1
ATOM 917 C CA . ARG A 1 115 ? -16.208 5.974 9.381 1.00 76.88 115 ARG A CA 1
ATOM 918 C C . ARG A 1 115 ? -17.039 5.406 10.530 1.00 76.88 115 ARG A C 1
ATOM 920 O O . ARG A 1 115 ? -16.593 4.463 11.181 1.00 76.88 115 ARG A O 1
ATOM 927 N N . ASP A 1 116 ? -18.211 5.970 10.795 1.00 79.81 116 ASP A N 1
ATOM 928 C CA . ASP A 1 116 ? -19.066 5.548 11.904 1.00 79.81 116 ASP A CA 1
ATOM 929 C C . ASP A 1 116 ? -19.626 4.143 11.630 1.00 79.81 116 ASP A C 1
ATOM 931 O O . ASP A 1 116 ? -19.754 3.329 12.548 1.00 79.81 116 ASP A O 1
ATOM 935 N N . ALA A 1 117 ? -19.855 3.805 10.357 1.00 82.69 117 ALA A N 1
ATOM 936 C CA . ALA A 1 117 ? -20.195 2.445 9.949 1.00 82.69 117 ALA A CA 1
ATOM 937 C C . ALA A 1 117 ? -19.020 1.461 10.128 1.00 82.69 117 ALA A C 1
ATOM 939 O O . ALA A 1 117 ? -19.216 0.359 10.646 1.00 82.69 117 ALA A O 1
ATOM 940 N N . ILE A 1 118 ? -17.790 1.861 9.780 1.00 84.19 118 ILE A N 1
ATOM 941 C CA . ILE A 1 118 ? -16.579 1.062 10.053 1.00 84.19 118 ILE A CA 1
ATOM 942 C C . ILE A 1 118 ? -16.401 0.844 11.563 1.00 84.19 118 ILE A C 1
ATOM 944 O O . ILE A 1 118 ? -16.068 -0.262 11.990 1.00 84.19 118 ILE A O 1
ATOM 948 N N . GLU A 1 119 ? -16.621 1.872 12.388 1.00 84.38 119 GLU A N 1
ATOM 949 C CA . GLU A 1 119 ? -16.530 1.753 13.846 1.00 84.38 119 GLU A CA 1
ATOM 950 C C . GLU A 1 119 ? -17.578 0.787 14.403 1.00 84.38 119 GLU A C 1
ATOM 952 O O . GLU A 1 119 ? -17.250 -0.037 15.260 1.00 84.38 119 GLU A O 1
ATOM 957 N N . ALA A 1 120 ? -18.814 0.866 13.908 1.00 84.88 120 ALA A N 1
ATOM 958 C CA . ALA A 1 120 ? -19.908 0.009 14.345 1.00 84.88 120 ALA A CA 1
ATOM 959 C C . ALA A 1 120 ? -19.642 -1.478 14.054 1.00 84.88 120 ALA A C 1
ATOM 961 O O . ALA A 1 120 ? -19.930 -2.318 14.907 1.00 84.88 120 ALA A O 1
ATOM 962 N N . GLU A 1 121 ? -19.066 -1.799 12.893 1.00 87.88 121 GLU A N 1
ATOM 963 C CA . GLU A 1 121 ? -18.850 -3.188 12.468 1.00 87.88 121 GLU A CA 1
ATOM 964 C C . GLU A 1 121 ? -17.480 -3.747 12.892 1.00 87.88 121 GLU A C 1
ATOM 966 O O . GLU A 1 121 ? -17.378 -4.856 13.420 1.00 87.88 121 GLU A O 1
ATOM 971 N N . TYR A 1 122 ? -16.402 -2.984 12.687 1.00 86.19 122 TYR A N 1
ATOM 972 C CA . TYR A 1 122 ? -15.018 -3.444 12.871 1.00 86.19 122 TYR A CA 1
ATOM 973 C C . TYR A 1 122 ? -14.322 -2.846 14.104 1.00 86.19 122 TYR A C 1
ATOM 975 O O . TYR A 1 122 ? -13.228 -3.284 14.483 1.00 86.19 122 TYR A O 1
ATOM 983 N N . GLY A 1 123 ? -14.968 -1.896 14.782 1.00 85.06 123 GLY A N 1
ATOM 984 C CA . GLY A 1 123 ? -14.538 -1.324 16.053 1.00 85.06 123 GLY A CA 1
ATOM 985 C C . GLY A 1 123 ? -13.658 -0.079 15.933 1.00 85.06 123 GLY A C 1
ATOM 986 O O . GLY A 1 123 ? -13.140 0.281 14.878 1.00 85.06 123 GLY A O 1
ATOM 987 N N . ASN A 1 124 ? -13.415 0.557 17.080 1.00 80.19 124 ASN A N 1
ATOM 988 C CA . ASN A 1 124 ? -12.703 1.835 17.179 1.00 80.19 124 ASN A CA 1
ATOM 989 C C . ASN A 1 124 ? -11.271 1.808 16.592 1.00 80.19 124 ASN A C 1
ATOM 991 O O . ASN A 1 124 ? -10.789 2.795 16.038 1.00 80.19 124 ASN A O 1
ATOM 995 N N . MET A 1 125 ? -10.587 0.657 16.644 1.00 81.88 125 MET A N 1
ATOM 996 C CA . MET A 1 125 ? -9.260 0.512 16.027 1.00 81.88 125 MET A CA 1
ATOM 997 C C . MET A 1 125 ? -9.320 0.584 14.494 1.00 81.88 125 ME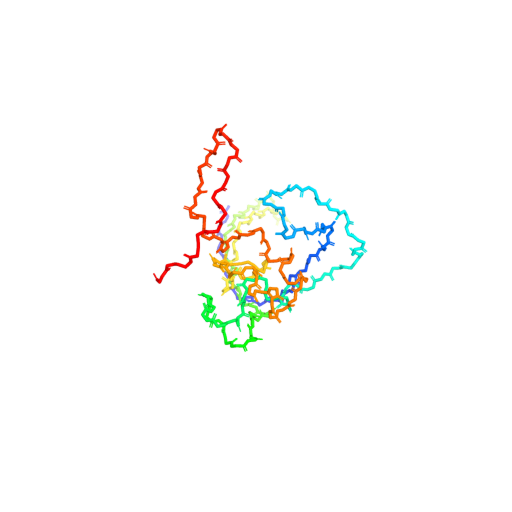T A C 1
ATOM 999 O O . MET A 1 125 ? -8.422 1.143 13.875 1.00 81.88 125 MET A O 1
ATOM 1003 N N . ALA A 1 126 ? -10.363 0.029 13.875 1.00 84.69 126 ALA A N 1
ATOM 1004 C CA . ALA A 1 126 ? -10.547 0.111 12.431 1.00 84.69 126 ALA A CA 1
ATOM 1005 C C . ALA A 1 126 ? -10.826 1.553 11.994 1.00 84.69 126 ALA A C 1
ATOM 1007 O O . ALA A 1 126 ? -10.129 2.072 11.129 1.00 84.69 126 ALA A O 1
ATOM 1008 N N . ALA A 1 127 ? -11.751 2.226 12.680 1.00 79.88 127 ALA A N 1
ATOM 1009 C CA . ALA A 1 127 ? -12.126 3.613 12.402 1.00 79.88 127 ALA A CA 1
ATOM 1010 C C . ALA A 1 127 ? -11.008 4.636 12.672 1.00 79.88 127 ALA A C 1
ATOM 1012 O O . ALA A 1 127 ? -10.894 5.649 11.994 1.00 79.88 127 ALA A O 1
ATOM 1013 N N . SER A 1 128 ? -10.145 4.390 13.658 1.00 78.00 128 SER A N 1
ATOM 1014 C CA . SER A 1 128 ? -8.981 5.258 13.897 1.00 78.00 128 SER A CA 1
ATOM 1015 C C . SER A 1 128 ? -7.874 5.078 12.853 1.00 78.00 128 SER A C 1
ATOM 1017 O O . SER A 1 128 ? -7.103 6.007 12.612 1.00 78.00 128 SER A O 1
ATOM 1019 N N . MET A 1 129 ? -7.784 3.902 12.222 1.00 80.62 129 MET A N 1
ATOM 1020 C CA . MET A 1 129 ? -6.783 3.594 11.194 1.00 80.62 129 MET A CA 1
ATOM 1021 C C . MET A 1 129 ? -7.322 3.687 9.757 1.00 80.62 129 MET A C 1
ATOM 1023 O O . MET A 1 129 ? -6.531 3.534 8.830 1.00 80.62 129 MET A O 1
ATOM 1027 N N . SER A 1 130 ? -8.614 3.982 9.561 1.00 79.38 130 SER A N 1
ATOM 1028 C CA . SER A 1 130 ? -9.254 4.174 8.247 1.00 79.38 130 SER A CA 1
ATOM 1029 C C . SER A 1 130 ? -8.828 5.452 7.522 1.00 79.38 130 SER A C 1
ATOM 1031 O O . SER A 1 130 ? -9.112 5.627 6.342 1.00 79.38 130 SER A O 1
ATOM 1033 N N . GLY A 1 131 ? -8.128 6.351 8.218 1.00 68.12 131 GLY A N 1
ATOM 1034 C CA . GLY A 1 131 ? -7.764 7.659 7.691 1.00 68.12 131 GLY A CA 1
ATOM 1035 C C . GLY A 1 131 ? -8.891 8.681 7.848 1.00 68.12 131 GLY A C 1
ATOM 1036 O O . GLY A 1 131 ? -10.070 8.350 7.962 1.00 68.12 131 GLY A O 1
ATOM 1037 N N . THR A 1 132 ? -8.482 9.945 7.936 1.00 55.81 132 THR A N 1
ATOM 1038 C CA . THR A 1 132 ? -9.298 11.137 8.192 1.00 55.81 132 THR A CA 1
ATOM 1039 C C . THR A 1 132 ? -10.586 11.129 7.380 1.00 55.81 132 THR A C 1
ATOM 1041 O O . THR A 1 132 ? -10.483 11.081 6.164 1.00 55.81 132 THR A O 1
ATOM 1044 N N . TRP A 1 133 ? -11.736 11.206 8.059 1.00 54.16 133 TRP A N 1
ATOM 1045 C CA . TRP A 1 133 ? -13.122 11.419 7.591 1.00 54.16 133 TRP A CA 1
ATOM 1046 C C . TRP A 1 133 ? -13.343 11.634 6.068 1.00 54.16 133 TRP A C 1
ATOM 1048 O O . TRP A 1 133 ? -13.882 12.648 5.635 1.00 54.16 133 TRP A O 1
ATOM 1058 N N . SER A 1 134 ? -12.901 10.692 5.227 1.00 48.38 134 SER A N 1
ATOM 1059 C CA . SER A 1 134 ? -12.849 10.855 3.763 1.00 48.38 134 SER A CA 1
ATOM 1060 C C . SER A 1 134 ? -14.119 10.348 3.073 1.00 48.38 134 SER A C 1
ATOM 1062 O O . SER A 1 134 ? -14.260 10.517 1.863 1.00 48.38 134 SER A O 1
ATOM 1064 N N . GLY A 1 135 ? -15.033 9.747 3.836 1.00 46.91 135 GLY A N 1
ATOM 1065 C CA . GLY A 1 135 ? -16.392 9.398 3.418 1.00 46.91 135 GLY A CA 1
ATOM 1066 C C . GLY A 1 135 ? -17.438 10.443 3.817 1.00 46.91 135 GLY A C 1
ATOM 1067 O O . GLY A 1 135 ? -18.624 10.227 3.594 1.00 46.91 135 GLY A O 1
ATOM 1068 N N . ASP A 1 136 ? -17.020 11.563 4.414 1.00 47.94 136 ASP A N 1
ATOM 1069 C CA . ASP A 1 136 ? -17.954 12.559 4.920 1.00 47.94 136 ASP A CA 1
ATOM 1070 C C . ASP A 1 136 ? -18.475 13.467 3.810 1.00 47.94 136 ASP A C 1
ATOM 1072 O O . ASP A 1 136 ? -17.721 14.166 3.121 1.00 47.94 136 ASP A O 1
ATOM 1076 N N . VAL A 1 137 ? -19.794 13.485 3.643 1.00 44.91 137 VAL A N 1
ATOM 1077 C CA . VAL A 1 137 ? -20.448 14.444 2.758 1.00 44.91 137 VAL A CA 1
ATOM 1078 C C . VAL A 1 137 ? -20.523 15.770 3.505 1.00 44.91 137 VAL A C 1
ATOM 1080 O O . VAL A 1 137 ? -21.414 15.996 4.321 1.00 44.91 137 VAL A O 1
ATOM 1083 N N . TRP A 1 138 ? -19.592 16.680 3.220 1.00 46.16 138 TRP A N 1
ATOM 1084 C CA . TRP A 1 138 ? -19.653 18.048 3.732 1.00 46.16 138 TRP A CA 1
ATOM 1085 C C . TRP A 1 138 ? -20.883 18.766 3.160 1.00 46.16 138 TRP A C 1
ATOM 1087 O O . TRP A 1 138 ? -20.833 19.353 2.081 1.00 46.16 138 TRP A O 1
ATOM 1097 N N . VAL A 1 139 ? -22.001 18.743 3.889 1.00 52.47 139 VAL A N 1
ATOM 1098 C CA . VAL A 1 139 ? -23.238 19.433 3.480 1.00 52.47 139 VAL A CA 1
ATOM 1099 C C . VAL A 1 139 ? -23.102 20.961 3.610 1.00 52.47 139 VAL A C 1
ATOM 1101 O O . VAL A 1 139 ? -23.850 21.701 2.972 1.00 52.47 139 VAL A O 1
ATOM 1104 N N . TYR A 1 140 ? -22.114 21.476 4.355 1.00 47.53 140 TYR A N 1
ATOM 1105 C CA . TYR A 1 140 ? -21.856 22.916 4.428 1.00 47.53 140 TYR A CA 1
ATOM 1106 C C . TYR A 1 140 ? -20.416 23.253 4.851 1.00 47.53 140 TYR A C 1
ATOM 1108 O O . TYR A 1 140 ? -20.070 23.211 6.027 1.00 47.53 140 TYR A O 1
ATOM 1116 N N . GLY A 1 141 ? -19.579 23.651 3.888 1.00 53.50 141 GLY A N 1
ATOM 1117 C CA . GLY A 1 141 ? -18.282 24.294 4.130 1.00 53.50 141 GLY A CA 1
ATOM 1118 C C . GLY A 1 141 ? -18.411 25.817 4.171 1.00 53.50 141 GLY A C 1
ATOM 1119 O O . GLY A 1 141 ? -17.784 26.510 3.373 1.00 53.50 141 GLY A O 1
ATOM 1120 N N . GLY A 1 142 ? -19.287 26.351 5.021 1.00 51.34 142 GLY A N 1
ATOM 1121 C CA . GLY A 1 142 ? -19.414 27.793 5.220 1.00 51.34 142 GLY A CA 1
ATOM 1122 C C . GLY A 1 142 ? -18.703 28.230 6.493 1.00 51.34 142 GLY A C 1
ATOM 1123 O O . GLY A 1 142 ? -18.937 27.670 7.560 1.00 51.34 142 GLY A O 1
ATOM 1124 N N . TYR A 1 143 ? -17.870 29.268 6.402 1.00 46.41 143 TYR A N 1
ATOM 1125 C CA . TYR A 1 143 ? -17.494 30.036 7.585 1.00 46.41 143 TYR A CA 1
ATOM 1126 C C . TYR A 1 143 ? -18.779 30.649 8.150 1.00 46.41 143 TYR A C 1
ATOM 1128 O O . TYR A 1 143 ? -19.431 31.423 7.452 1.00 46.41 143 TYR A O 1
ATOM 1136 N N . ALA A 1 144 ? -19.162 30.298 9.377 1.00 52.62 144 ALA A N 1
ATOM 1137 C CA . ALA A 1 144 ? -20.124 31.082 10.139 1.00 52.62 144 ALA A CA 1
ATOM 1138 C C . ALA A 1 144 ? -19.343 32.261 10.745 1.00 52.62 144 ALA A C 1
ATOM 1140 O O . ALA A 1 144 ? -18.622 32.048 11.722 1.00 52.62 144 ALA A O 1
ATOM 1141 N N . PRO A 1 145 ? -19.410 33.487 10.184 1.00 53.50 145 PRO A N 1
ATOM 1142 C CA . PRO A 1 145 ? -18.765 34.647 10.804 1.00 53.50 145 PRO A CA 1
ATOM 1143 C C . PRO A 1 145 ? -19.298 34.920 12.221 1.00 53.50 145 PRO A C 1
ATOM 1145 O O . PRO A 1 145 ? -18.600 35.543 13.015 1.00 53.50 145 PRO A O 1
ATOM 1148 N N . ASP A 1 146 ? -20.485 34.392 12.541 1.00 62.66 146 ASP A N 1
ATOM 1149 C CA . ASP A 1 146 ? -21.221 34.675 13.773 1.00 62.66 146 ASP A CA 1
ATOM 1150 C C . ASP A 1 146 ? -21.228 33.509 14.786 1.00 62.66 146 ASP A C 1
ATOM 1152 O O . ASP A 1 146 ? -21.814 33.635 15.855 1.00 62.66 146 ASP A O 1
ATOM 1156 N N . GLY A 1 147 ? -20.563 32.381 14.494 1.00 55.16 147 GLY A N 1
ATOM 1157 C CA . GLY A 1 147 ? -20.396 31.267 15.446 1.00 55.16 147 GLY A CA 1
ATOM 1158 C C . GLY A 1 147 ? -21.625 30.380 15.701 1.00 55.16 147 GLY A C 1
ATOM 1159 O O . GLY A 1 147 ? -21.507 29.409 16.444 1.00 55.16 147 GLY A O 1
ATOM 1160 N N . ASP A 1 148 ? -22.768 30.658 15.070 1.00 56.31 148 ASP A N 1
ATOM 1161 C CA . ASP A 1 148 ? -23.954 29.800 15.140 1.00 56.31 148 ASP A CA 1
ATOM 1162 C C . ASP A 1 148 ? -23.904 28.705 14.066 1.00 56.31 148 ASP A C 1
ATOM 1164 O O . ASP A 1 148 ? -24.048 28.959 12.865 1.00 56.31 148 ASP A O 1
ATOM 1168 N N . PHE A 1 149 ? -23.711 27.463 14.508 1.00 55.03 149 PHE A N 1
ATOM 1169 C CA . PHE A 1 149 ? -23.860 26.277 13.669 1.00 55.03 149 PHE A CA 1
ATOM 1170 C C . PHE A 1 149 ? -25.306 25.772 13.758 1.00 55.03 149 PHE A C 1
ATOM 1172 O O . PHE A 1 149 ? -25.853 25.701 14.860 1.00 55.03 149 PHE A O 1
ATOM 1179 N N . PRO A 1 150 ? -25.949 25.386 12.642 1.00 52.91 150 PRO A N 1
ATOM 1180 C CA . PRO A 1 150 ? -27.276 24.792 12.708 1.00 52.91 150 PRO A CA 1
ATOM 1181 C C . PRO A 1 150 ? -27.209 23.430 13.414 1.00 52.91 150 PRO A C 1
ATOM 1183 O O . PRO A 1 150 ? -26.552 22.499 12.946 1.00 52.91 150 PRO A O 1
ATOM 1186 N N . GLU A 1 151 ? -27.907 23.301 14.543 1.00 53.19 151 GLU A N 1
ATOM 1187 C CA . GLU A 1 151 ? -28.062 22.029 15.246 1.00 53.19 151 GLU A CA 1
ATOM 1188 C C . GLU A 1 151 ? -28.906 21.065 14.395 1.00 53.19 151 GLU A C 1
ATOM 1190 O O . GLU A 1 151 ? -30.124 21.196 14.314 1.00 53.19 151 GLU A O 1
ATOM 1195 N N . ARG A 1 152 ? -28.242 20.083 13.768 1.00 48.56 152 ARG A N 1
ATOM 1196 C CA . ARG A 1 152 ? -28.833 18.923 13.068 1.00 48.56 152 ARG A CA 1
ATOM 1197 C C . ARG A 1 152 ? -29.866 19.249 11.981 1.00 48.56 152 ARG A C 1
ATOM 1199 O O . ARG A 1 152 ? -31.065 19.336 12.239 1.00 48.56 152 ARG A O 1
ATOM 1206 N N . LEU A 1 153 ? -29.437 19.198 10.721 1.00 42.31 153 LEU A N 1
ATOM 1207 C CA . LEU A 1 153 ? -30.357 18.898 9.621 1.00 42.31 153 LEU A CA 1
ATOM 1208 C C . LEU A 1 153 ? -30.396 17.385 9.386 1.00 42.31 153 LEU A C 1
ATOM 1210 O O . LEU A 1 153 ? -29.499 16.789 8.800 1.00 42.31 153 LEU A O 1
ATOM 1214 N N . LEU A 1 154 ? -31.455 16.781 9.922 1.00 43.06 154 LEU A N 1
ATOM 1215 C CA . LEU A 1 154 ? -31.918 15.432 9.621 1.00 43.06 154 LEU A CA 1
ATOM 1216 C C . LEU A 1 154 ? -32.102 15.248 8.106 1.00 43.06 154 LEU A C 1
ATOM 1218 O O . LEU A 1 154 ? -32.770 16.065 7.484 1.00 43.06 154 LEU A O 1
ATOM 1222 N N . SER A 1 155 ? -31.588 14.123 7.594 1.00 38.28 155 SER A N 1
ATOM 1223 C CA . SER A 1 155 ? -32.124 13.318 6.483 1.00 38.28 155 SER A CA 1
ATOM 1224 C C . SER A 1 155 ? -32.608 14.066 5.233 1.00 38.28 155 SER A C 1
ATOM 1226 O O . SER A 1 155 ? -33.682 14.668 5.238 1.00 38.28 155 SER A O 1
ATOM 1228 N N . CYS A 1 156 ? -31.965 13.810 4.094 1.00 30.14 156 CYS A N 1
ATOM 1229 C CA . CYS A 1 156 ? -32.697 13.789 2.832 1.00 30.14 156 CYS A CA 1
ATOM 1230 C C . CYS A 1 156 ? -32.241 12.614 1.960 1.00 30.14 156 CYS A C 1
ATOM 1232 O O . CYS A 1 156 ? -31.045 12.385 1.804 1.00 30.14 156 CYS A O 1
ATOM 1234 N N . THR A 1 157 ? -33.261 11.897 1.490 1.00 34.03 157 THR A N 1
ATOM 1235 C CA . THR A 1 157 ? -33.339 10.750 0.567 1.00 34.03 157 THR A CA 1
ATOM 1236 C C . THR A 1 157 ? -32.419 10.774 -0.638 1.00 34.03 157 THR A C 1
ATOM 1238 O O . THR A 1 157 ? -32.247 11.881 -1.197 1.00 34.03 157 THR A O 1
#

Foldseek 3Di:
DDKDKDKDKDKDFAFAWDFPQFDDDPVDQDPDDTDGDPRPDIDGLQQLCLQVAQPVVRVVPHNHSDGDDRMWMKMKIWMKDKDAPDPVDIDIDIDIDIHIPDPCRNDDDDHHDQLVVSCVPRNPVSSSRSDRRPNDDCPDPDDPPPPDDDDDDDDDD